Protein AF-A0A7J6IBI4-F1 (afdb_monomer)

Secondary structure (DSSP, 8-state):
----------------------------------HHHHHHHHHHHHHHHTTT-THHHHHHHHHIIIII--HHHHHHHHHHHHHH-TT-HHHHHHHHHHIIIII--HHHHHHHHHHHHHH-TT--

Foldseek 3Di:
DDDDDDDDDDDDDDDDDDDDDDDDDDPPPPPVPPVVNVVLVVLVVVCVVCVLDLVSLVVSLVCCVPPVVVLVSSLVSLVSSCVNPVLQLVSLLSNLVSCCPPVVPNPVSVVSNVSSCVSCVPPD

Organism: Cannabis sativa (NCBI:txid3483)

Nearest PDB structures (foldseek):
  5ctq-assembly2_C  TM=7.289E-01  e=1.899E-01  Homo sapiens
  5jjw-assembly1_A  TM=7.196E-01  e=1.709E-01  Homo sapiens
  7rqf-assembly1_A  TM=7.559E-01  e=3.049E-01  Pseudomonas aeruginosa PAO1
  3zgq-assembly1_A  TM=5.996E-01  e=7.080E-01  Homo sapiens
  4buj-assembly2_F  TM=6.595E-01  e=3.620E+00  Saccharomyces cerevisiae S288C

Sequence (124 aa):
MSVLVGGGGGKICGGGGINGGSNGGDDGNSESWDSDYGTDVYHQKMIEANSWNYLLPSNYAKYLKDVRGDFVKTEEYCGRAILSNPNDGDVLSMYGDLIWQGHKDASRAETYFDQAVKASPNDW

Mean predicted aligned error: 13.69 Å

Radius of gyration: 27.46 Å; Cα contacts (8 Å, |Δi|>4): 97; chains: 1; bounding box: 45×80×57 Å

InterPro domai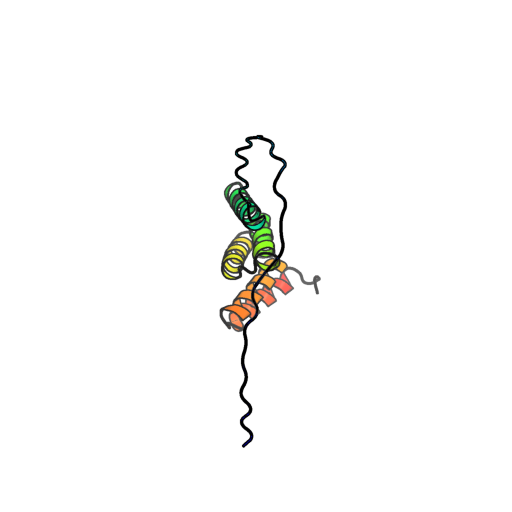ns:
  IPR011990 Tetratricopeptide-like helical domain superfamily [G3DSA:1.25.40.10] (41-124)
  IPR011990 Tetratricopeptide-like helical domain superfamily [SSF48452] (42-123)

Solvent-accessible surface area (backbone atoms only — not comparable to full-atom values): 7502 Å² total; per-residue (Å²): 142,85,88,83,87,85,82,85,90,86,80,90,88,81,88,84,83,89,85,83,88,76,96,72,92,68,92,69,78,73,73,75,62,52,66,64,58,58,52,51,54,49,49,52,52,51,34,71,76,39,79,85,48,40,64,49,36,42,51,44,19,51,46,26,46,78,73,68,61,38,57,70,61,18,49,53,25,27,53,52,16,39,75,65,40,80,61,44,27,67,50,28,38,52,41,15,50,47,35,36,72,77,67,64,37,58,72,64,14,49,54,26,41,55,48,13,46,70,48,37,77,84,77,127

Structure (mmCIF, N/CA/C/O backbone):
data_AF-A0A7J6IBI4-F1
#
_entry.id   AF-A0A7J6IBI4-F1
#
loop_
_atom_site.group_PDB
_atom_site.id
_atom_site.type_symbol
_atom_site.label_atom_id
_atom_site.label_alt_id
_atom_site.label_comp_id
_atom_site.label_asym_id
_atom_site.label_entity_id
_atom_site.label_seq_id
_atom_site.pdbx_PDB_ins_code
_atom_site.Cartn_x
_atom_site.Cartn_y
_atom_site.Cartn_z
_atom_site.occupancy
_atom_site.B_iso_or_equiv
_atom_site.auth_seq_id
_atom_site.auth_comp_id
_atom_site.auth_asym_id
_atom_site.auth_atom_id
_atom_site.pdbx_PDB_model_num
ATOM 1 N N . MET A 1 1 ? 0.656 -64.141 4.062 1.00 46.59 1 MET A N 1
ATOM 2 C CA . MET A 1 1 ? 1.981 -64.158 3.410 1.00 46.59 1 MET A CA 1
ATOM 3 C C . MET A 1 1 ? 1.864 -64.873 2.075 1.00 46.59 1 MET A C 1
ATOM 5 O O . MET A 1 1 ? 1.564 -66.057 2.080 1.00 46.59 1 MET A O 1
ATOM 9 N N . SER A 1 2 ? 2.115 -64.178 0.967 1.00 49.34 2 SER A N 1
ATOM 10 C CA . SER A 1 2 ? 2.424 -64.797 -0.326 1.00 49.34 2 SER A CA 1
ATOM 11 C C . SER A 1 2 ? 3.580 -64.014 -0.928 1.00 49.34 2 SER A C 1
ATOM 13 O O . SER A 1 2 ? 3.461 -62.820 -1.183 1.00 49.34 2 SER A O 1
ATOM 15 N N . VAL A 1 3 ? 4.712 -64.692 -1.074 1.00 51.81 3 VAL A N 1
ATOM 16 C CA . VAL A 1 3 ? 5.863 -64.242 -1.850 1.00 51.81 3 VAL A CA 1
ATOM 17 C C . VAL A 1 3 ? 5.695 -64.776 -3.266 1.00 51.81 3 VAL A C 1
ATOM 19 O O . VAL A 1 3 ? 5.487 -65.974 -3.439 1.00 51.81 3 VAL A O 1
ATOM 22 N N . LEU A 1 4 ? 5.800 -63.907 -4.268 1.00 47.81 4 LEU A N 1
ATOM 23 C CA . LEU A 1 4 ? 6.096 -64.311 -5.637 1.00 47.81 4 LEU A CA 1
ATOM 24 C C . LEU A 1 4 ? 7.128 -63.351 -6.222 1.00 47.81 4 LEU A C 1
ATOM 26 O O . LEU A 1 4 ? 7.017 -62.132 -6.123 1.00 47.81 4 LEU A O 1
ATOM 30 N N . VAL A 1 5 ? 8.172 -63.978 -6.747 1.00 49.84 5 VAL A N 1
ATOM 31 C CA . VAL A 1 5 ? 9.408 -63.423 -7.286 1.00 49.84 5 VAL A CA 1
ATOM 32 C C . VAL A 1 5 ? 9.289 -63.269 -8.808 1.00 49.84 5 VAL A C 1
ATOM 34 O O . VAL A 1 5 ? 8.528 -64.001 -9.439 1.00 49.84 5 VAL A O 1
ATOM 37 N N . GLY A 1 6 ? 10.118 -62.402 -9.394 1.00 44.81 6 GLY A N 1
ATOM 38 C CA . GLY A 1 6 ? 10.422 -62.351 -10.835 1.00 44.81 6 GLY A CA 1
ATOM 39 C C . GLY A 1 6 ? 10.234 -60.937 -11.398 1.00 44.81 6 GLY A C 1
ATOM 40 O O . GLY A 1 6 ? 9.188 -60.344 -11.192 1.00 44.81 6 GLY A O 1
ATOM 41 N N . GLY A 1 7 ? 11.179 -60.277 -12.068 1.00 45.78 7 GLY A N 1
ATOM 42 C CA . GLY A 1 7 ? 12.407 -60.718 -12.730 1.00 45.78 7 GLY A CA 1
ATOM 43 C C . GLY A 1 7 ? 12.374 -60.283 -14.206 1.00 45.78 7 GLY A C 1
ATOM 44 O O . GLY A 1 7 ? 11.464 -60.681 -14.920 1.00 45.78 7 GLY A O 1
ATOM 45 N N . GLY A 1 8 ? 13.380 -59.516 -14.654 1.00 43.38 8 GLY A N 1
ATOM 46 C CA . GLY A 1 8 ? 13.647 -59.169 -16.068 1.00 43.38 8 GLY A CA 1
ATOM 47 C C . GLY A 1 8 ? 13.016 -57.839 -16.517 1.00 43.38 8 GLY A C 1
ATOM 48 O O . GLY A 1 8 ? 11.841 -57.611 -16.293 1.00 43.38 8 GLY A O 1
ATOM 49 N N . GLY A 1 9 ? 13.711 -56.863 -17.109 1.00 49.78 9 GLY A N 1
ATOM 50 C CA . GLY A 1 9 ? 14.901 -56.923 -17.956 1.00 49.78 9 GLY A CA 1
ATOM 51 C C . GLY A 1 9 ? 14.480 -56.814 -19.425 1.00 49.78 9 GLY A C 1
ATOM 52 O O . GLY A 1 9 ? 14.126 -57.819 -20.025 1.00 49.78 9 GLY A O 1
ATOM 53 N N . GLY A 1 10 ? 14.527 -55.611 -20.006 1.00 47.06 10 GLY A N 1
ATOM 54 C CA . GLY A 1 10 ? 14.210 -55.385 -21.420 1.00 47.06 10 GLY A CA 1
ATOM 55 C C . GLY A 1 10 ? 14.691 -54.015 -21.890 1.00 47.06 10 GLY A C 1
ATOM 56 O O . GLY A 1 10 ? 14.205 -52.989 -21.432 1.00 47.06 10 GLY A O 1
ATOM 57 N N . LYS A 1 11 ? 15.704 -54.030 -22.756 1.00 56.53 11 LYS A N 1
ATOM 58 C CA . LYS A 1 11 ? 16.377 -52.883 -23.375 1.00 56.53 11 LYS A CA 1
ATOM 59 C C . LYS A 1 11 ? 15.804 -52.621 -24.786 1.00 56.53 11 LYS A C 1
ATOM 61 O O . LYS A 1 11 ? 15.210 -53.538 -25.341 1.00 56.53 11 LYS A O 1
ATOM 66 N N . ILE A 1 12 ? 16.198 -51.470 -25.371 1.00 54.38 12 ILE A N 1
ATOM 67 C CA . ILE A 1 12 ? 16.301 -51.100 -26.817 1.00 54.38 12 ILE A CA 1
ATOM 68 C C . ILE A 1 12 ? 14.981 -51.106 -27.632 1.00 54.38 12 ILE A C 1
ATOM 70 O O . ILE A 1 12 ? 14.077 -51.854 -27.311 1.00 54.38 12 ILE A O 1
ATOM 74 N N . CYS A 1 13 ? 14.735 -50.314 -28.688 1.00 50.16 13 CYS A N 1
ATOM 75 C CA . CYS A 1 13 ? 15.552 -49.571 -29.662 1.00 50.16 13 CYS A CA 1
ATOM 76 C C . CYS A 1 13 ? 14.638 -48.699 -30.572 1.00 50.16 13 CYS A C 1
ATOM 78 O O . CYS A 1 13 ? 13.442 -48.954 -30.665 1.00 50.16 13 CYS A O 1
ATOM 80 N N . GLY A 1 14 ? 15.237 -47.754 -31.316 1.00 46.31 14 GLY A N 1
ATOM 81 C CA . GLY A 1 14 ? 14.667 -47.094 -32.512 1.00 46.31 14 GLY A CA 1
ATOM 82 C C . GLY A 1 14 ? 14.770 -45.569 -32.410 1.00 46.31 14 GLY A C 1
ATOM 83 O O . GLY A 1 14 ? 14.028 -44.972 -31.648 1.00 46.31 14 GLY A O 1
ATOM 84 N N . GLY A 1 15 ? 15.775 -44.895 -32.985 1.00 47.81 15 GLY A N 1
ATOM 85 C CA . GLY A 1 15 ? 16.010 -44.740 -34.432 1.00 47.81 15 GLY A CA 1
ATOM 86 C C . GLY A 1 15 ? 15.185 -43.535 -34.908 1.00 47.81 15 GLY A C 1
ATOM 87 O O . GLY A 1 15 ? 13.992 -43.510 -34.668 1.00 47.81 15 GLY A O 1
ATOM 88 N N . GLY A 1 16 ? 15.675 -42.471 -35.527 1.00 44.00 16 GLY A N 1
ATOM 89 C CA . GLY A 1 16 ? 16.913 -42.120 -36.211 1.00 44.00 16 GLY A CA 1
ATOM 90 C C . GLY A 1 16 ? 16.543 -40.944 -37.134 1.00 44.00 16 GLY A C 1
ATOM 91 O O . GLY A 1 16 ? 15.382 -40.831 -37.521 1.00 44.00 16 GLY A O 1
ATOM 92 N N . GLY A 1 17 ? 17.489 -40.071 -37.485 1.00 47.22 17 GLY A N 1
ATOM 93 C CA . GLY A 1 17 ? 17.267 -39.090 -38.557 1.00 47.22 17 GLY A CA 1
ATOM 94 C C . GLY A 1 17 ? 17.762 -37.680 -38.271 1.00 47.22 17 GLY A C 1
ATOM 95 O O . GLY A 1 17 ? 16.990 -36.786 -37.956 1.00 47.22 17 GLY A O 1
ATOM 96 N N . ILE A 1 18 ? 19.066 -37.501 -38.444 1.00 54.00 18 ILE A N 1
ATOM 97 C CA . ILE A 1 18 ? 19.724 -36.224 -38.725 1.00 54.00 18 ILE A CA 1
ATOM 98 C C . ILE A 1 18 ? 19.400 -35.766 -40.157 1.00 54.00 18 ILE A C 1
ATOM 100 O O . ILE A 1 18 ? 19.436 -36.587 -41.073 1.00 54.00 18 ILE A O 1
ATOM 104 N N . ASN A 1 19 ? 19.133 -34.470 -40.354 1.00 46.31 19 ASN A N 1
ATOM 105 C CA . ASN A 1 19 ? 19.834 -33.575 -41.295 1.00 46.31 19 ASN A CA 1
ATOM 106 C C . ASN A 1 19 ? 18.960 -32.391 -41.723 1.00 46.31 19 ASN A C 1
ATOM 108 O O . ASN A 1 19 ? 17.843 -32.567 -42.198 1.00 46.31 19 ASN A O 1
ATOM 112 N N . GLY A 1 20 ? 19.535 -31.191 -41.652 1.00 47.16 20 GLY A N 1
ATOM 113 C CA . GLY A 1 20 ? 18.975 -29.999 -42.284 1.00 47.16 20 GLY A CA 1
ATOM 114 C C . GLY A 1 20 ? 19.507 -28.719 -41.660 1.00 47.16 20 GLY A C 1
ATOM 115 O O . GLY A 1 20 ? 18.759 -28.001 -41.011 1.00 47.16 20 GLY A O 1
ATOM 116 N N . GLY A 1 21 ? 20.811 -28.470 -41.791 1.00 52.75 21 GLY A N 1
ATOM 117 C CA . GLY A 1 21 ? 21.419 -27.236 -41.306 1.00 52.75 21 GLY A CA 1
ATOM 118 C C . GLY A 1 21 ? 20.963 -26.005 -42.091 1.00 52.75 21 GLY A C 1
ATOM 119 O O . GLY A 1 21 ? 20.651 -26.082 -43.278 1.00 52.75 21 GLY A O 1
ATOM 120 N N . SER A 1 22 ? 21.007 -24.854 -41.429 1.00 52.91 22 SER A N 1
ATOM 121 C CA . SER A 1 22 ? 21.334 -23.572 -42.049 1.00 52.91 22 SER A CA 1
ATOM 122 C C . SER A 1 22 ? 21.964 -22.666 -40.999 1.00 52.91 22 SER A C 1
ATOM 124 O O . SER A 1 22 ? 21.385 -22.407 -39.949 1.00 52.91 22 SER A O 1
ATOM 126 N N . ASN A 1 23 ? 23.186 -22.236 -41.307 1.00 53.66 23 ASN A N 1
ATOM 127 C CA . ASN A 1 23 ? 23.869 -21.122 -40.673 1.00 53.66 23 ASN A CA 1
ATOM 128 C C . ASN A 1 23 ? 23.013 -19.862 -40.843 1.00 53.66 23 ASN A C 1
ATOM 130 O O . ASN A 1 23 ? 22.738 -19.453 -41.969 1.00 53.66 23 ASN A O 1
ATOM 134 N N . GLY A 1 24 ? 22.667 -19.231 -39.732 1.00 48.59 24 GLY A N 1
ATOM 135 C CA . GLY A 1 24 ? 22.094 -17.896 -39.674 1.00 48.59 24 GLY A CA 1
ATOM 136 C C . GLY A 1 24 ? 22.361 -17.385 -38.276 1.00 48.59 24 GLY A C 1
ATOM 137 O O . GLY A 1 24 ? 21.609 -17.690 -37.358 1.00 48.59 24 GLY A O 1
ATOM 138 N N . GLY A 1 25 ? 23.516 -16.743 -38.105 1.00 56.34 25 GLY A N 1
ATOM 139 C CA . GLY A 1 25 ? 23.818 -16.026 -36.883 1.00 56.34 25 GLY A CA 1
ATOM 140 C C . GLY A 1 25 ? 22.828 -14.887 -36.761 1.00 56.34 25 GLY A C 1
ATOM 141 O O . GLY A 1 25 ? 22.861 -13.967 -37.568 1.00 56.34 25 GLY A O 1
ATOM 142 N N . ASP A 1 26 ? 21.977 -14.980 -35.758 1.00 55.41 26 ASP A N 1
ATOM 143 C CA . ASP A 1 26 ? 21.509 -13.817 -35.047 1.00 55.41 26 ASP A CA 1
ATOM 144 C C . ASP A 1 26 ? 21.855 -14.098 -33.596 1.00 55.41 26 ASP A C 1
ATOM 146 O O . ASP A 1 26 ? 21.314 -15.015 -32.971 1.00 55.41 26 ASP A O 1
ATOM 150 N N . ASP A 1 27 ? 22.780 -13.302 -33.071 1.00 55.78 27 ASP A N 1
ATOM 151 C CA . ASP A 1 27 ? 23.036 -13.140 -31.645 1.00 55.78 27 ASP A CA 1
ATOM 152 C C . ASP A 1 27 ? 21.825 -12.410 -31.042 1.00 55.78 27 ASP A C 1
ATOM 154 O O . ASP A 1 27 ? 21.909 -11.321 -30.477 1.00 55.78 27 ASP A O 1
ATOM 158 N N . GLY A 1 28 ? 20.644 -12.993 -31.242 1.00 49.22 28 GLY A N 1
ATOM 159 C CA . GLY A 1 28 ? 19.419 -12.634 -30.581 1.00 49.22 28 GLY A CA 1
ATOM 160 C C . GLY A 1 28 ? 19.593 -13.077 -29.151 1.00 49.22 28 GLY A C 1
ATOM 161 O O . GLY A 1 28 ? 19.241 -14.197 -28.784 1.00 49.22 28 GLY A O 1
ATOM 162 N N . ASN A 1 29 ? 20.180 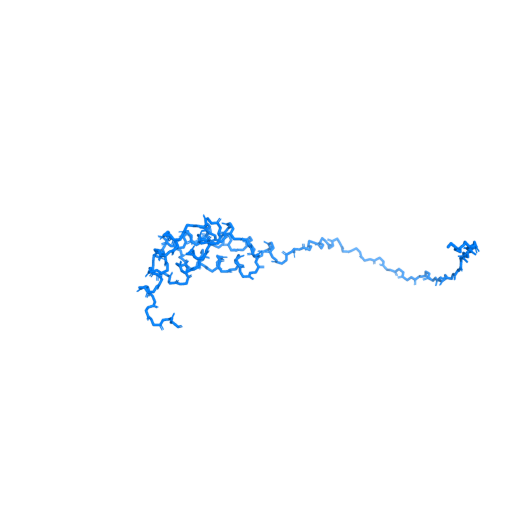-12.187 -28.359 1.00 52.84 29 ASN A N 1
ATOM 163 C CA . ASN A 1 29 ? 19.966 -12.111 -26.934 1.00 52.84 29 ASN A CA 1
ATOM 164 C C . ASN A 1 29 ? 18.446 -12.107 -26.722 1.00 52.84 29 ASN A C 1
ATOM 166 O O . ASN A 1 29 ? 17.798 -11.064 -26.692 1.00 52.84 29 ASN A O 1
ATOM 170 N N . SER A 1 30 ? 17.862 -13.301 -26.672 1.00 54.47 30 SER A N 1
ATOM 171 C CA . SER A 1 30 ? 16.539 -13.539 -26.138 1.00 54.47 30 SER A CA 1
ATOM 172 C C . SER A 1 30 ? 16.687 -13.325 -24.642 1.00 54.47 30 SER A C 1
ATOM 174 O O . SER A 1 30 ? 16.668 -14.270 -23.852 1.00 54.47 30 SER A O 1
ATOM 176 N N . GLU A 1 31 ? 16.864 -12.061 -24.259 1.00 52.88 31 GLU A N 1
ATOM 177 C CA . GLU A 1 31 ? 16.417 -11.576 -22.973 1.00 52.88 31 GLU A CA 1
ATOM 178 C C . GLU A 1 31 ? 14.934 -11.888 -22.994 1.00 52.88 31 GLU A C 1
ATOM 180 O O . GLU A 1 31 ? 14.112 -11.159 -23.547 1.00 52.88 31 GLU A O 1
ATOM 185 N N . SER A 1 32 ? 14.607 -13.065 -22.482 1.00 52.38 32 SER A N 1
ATOM 186 C CA . SER A 1 32 ? 13.294 -13.349 -21.965 1.00 52.38 32 SER A CA 1
ATOM 187 C C . SER A 1 32 ? 13.113 -12.334 -20.848 1.00 52.38 32 SER A C 1
ATOM 189 O O . SER A 1 32 ? 13.401 -12.617 -19.689 1.00 52.38 32 SER A O 1
ATOM 191 N N . TRP A 1 33 ? 12.753 -11.101 -21.210 1.00 47.44 33 TRP A N 1
ATOM 192 C CA . TRP A 1 33 ? 12.163 -10.161 -20.292 1.00 47.44 33 TRP A CA 1
ATOM 193 C C . TRP A 1 33 ? 10.960 -10.923 -19.780 1.00 47.44 33 TRP A C 1
ATOM 195 O O . TRP A 1 33 ? 9.986 -11.097 -20.513 1.00 47.44 33 TRP A O 1
ATOM 205 N N . ASP A 1 34 ? 11.040 -11.432 -18.554 1.00 57.25 34 ASP A N 1
ATOM 206 C CA . ASP A 1 34 ? 9.833 -11.654 -17.783 1.00 57.25 34 ASP A CA 1
ATOM 207 C C . ASP A 1 34 ? 9.037 -10.359 -17.978 1.00 57.25 34 ASP A C 1
ATOM 209 O O . ASP A 1 34 ? 9.490 -9.285 -17.575 1.00 57.25 34 ASP A O 1
ATOM 213 N N . SER A 1 35 ? 7.946 -10.410 -18.746 1.00 65.69 35 SER A N 1
ATOM 214 C CA . SER A 1 35 ? 7.167 -9.232 -19.185 1.00 65.69 35 SER A CA 1
ATOM 215 C C . SER A 1 35 ? 6.829 -8.320 -18.002 1.00 65.69 35 SER A C 1
ATOM 217 O O . SER A 1 35 ? 6.824 -7.089 -18.048 1.00 65.69 35 SER A O 1
ATOM 219 N N . ASP A 1 36 ? 6.635 -9.011 -16.903 1.00 65.94 36 ASP A N 1
ATOM 220 C CA . ASP A 1 36 ? 6.576 -8.623 -15.527 1.00 65.94 36 ASP A CA 1
ATOM 221 C C . ASP A 1 36 ? 7.705 -7.668 -15.077 1.00 65.94 36 ASP A C 1
ATOM 223 O O . ASP A 1 36 ? 7.413 -6.588 -14.546 1.00 65.94 36 ASP A O 1
ATOM 227 N N . TYR A 1 37 ? 8.986 -8.027 -15.241 1.00 74.19 37 TYR A N 1
ATOM 228 C CA . TYR A 1 37 ? 10.148 -7.217 -14.835 1.00 74.19 37 TYR A CA 1
ATOM 229 C C . TYR A 1 37 ? 10.246 -5.924 -15.649 1.00 74.19 37 TYR A C 1
ATOM 231 O O . TYR A 1 37 ? 10.456 -4.851 -15.084 1.00 74.19 37 TYR A O 1
ATOM 239 N N . GLY A 1 38 ? 10.005 -5.996 -16.962 1.00 84.38 38 GLY A N 1
ATOM 240 C CA . GLY A 1 38 ? 9.947 -4.804 -17.815 1.00 84.38 38 GLY A CA 1
ATOM 241 C C . GLY A 1 38 ? 8.849 -3.829 -17.378 1.00 84.38 38 GLY A C 1
ATOM 242 O O . GLY A 1 38 ? 9.069 -2.618 -17.315 1.00 84.38 38 GLY A O 1
ATOM 243 N N . THR A 1 39 ? 7.688 -4.364 -16.992 1.00 86.88 39 THR A N 1
ATOM 244 C CA . THR A 1 39 ? 6.556 -3.570 -16.500 1.00 86.88 39 THR A CA 1
ATOM 245 C C . THR A 1 39 ? 6.832 -2.967 -15.117 1.00 86.88 39 THR A C 1
ATOM 247 O O . THR A 1 39 ? 6.464 -1.820 -14.873 1.00 86.88 39 THR A O 1
ATOM 250 N N . ASP A 1 40 ? 7.523 -3.679 -14.222 1.00 88.44 40 ASP A N 1
ATOM 251 C CA . ASP A 1 40 ? 7.934 -3.158 -12.905 1.00 88.44 40 ASP A CA 1
ATOM 252 C C . ASP A 1 40 ? 8.855 -1.936 -13.046 1.00 88.44 40 ASP A C 1
ATOM 254 O O . ASP A 1 40 ? 8.579 -0.862 -12.508 1.00 88.44 40 ASP A O 1
ATOM 258 N N . VAL A 1 41 ? 9.900 -2.079 -13.866 1.00 91.00 41 VAL A N 1
ATOM 259 C CA . VAL A 1 41 ? 10.871 -1.013 -14.149 1.00 91.00 41 VAL A CA 1
ATOM 260 C C . VAL A 1 41 ? 10.202 0.189 -14.821 1.00 91.00 41 VAL A C 1
ATOM 262 O O . VAL A 1 41 ? 10.565 1.332 -14.541 1.00 91.00 41 VAL A O 1
ATOM 265 N N . TYR A 1 42 ? 9.214 -0.038 -15.693 1.00 92.38 42 TYR A N 1
ATOM 266 C CA . TYR A 1 42 ? 8.440 1.041 -16.309 1.00 92.38 42 TYR A CA 1
ATOM 267 C C . TYR A 1 42 ? 7.708 1.892 -15.262 1.00 92.38 42 TYR A C 1
ATOM 269 O O . TYR A 1 42 ? 7.845 3.116 -15.270 1.00 92.38 42 TYR A O 1
ATOM 277 N N . HIS A 1 43 ? 6.981 1.263 -14.333 1.00 92.75 43 HIS A N 1
ATOM 278 C CA . HIS A 1 43 ? 6.248 1.991 -13.295 1.00 92.75 43 HIS A CA 1
ATOM 279 C C . HIS A 1 43 ? 7.189 2.797 -12.396 1.00 92.75 43 HIS A C 1
ATOM 281 O O . HIS A 1 43 ? 6.928 3.971 -12.135 1.00 92.75 43 HIS A O 1
ATOM 287 N N . GLN A 1 44 ? 8.311 2.203 -11.981 1.00 91.94 44 GLN A N 1
ATOM 288 C CA . GLN A 1 44 ? 9.308 2.887 -11.155 1.00 91.94 44 GLN A CA 1
ATOM 289 C C . GLN A 1 44 ? 9.867 4.132 -11.851 1.00 91.94 44 GLN A C 1
ATOM 291 O O . GLN A 1 44 ? 9.818 5.222 -11.284 1.00 91.94 44 GLN A O 1
ATOM 296 N N . LYS A 1 45 ? 10.296 4.006 -13.114 1.00 93.50 45 LYS A N 1
ATOM 297 C CA . LYS A 1 45 ? 10.807 5.141 -13.900 1.00 93.50 45 LYS A CA 1
ATOM 298 C C . LYS A 1 45 ? 9.774 6.252 -14.066 1.00 93.50 45 LYS A C 1
ATOM 300 O O . LYS A 1 45 ? 10.122 7.428 -14.003 1.00 93.50 45 LYS A O 1
ATOM 305 N N . MET A 1 46 ? 8.507 5.898 -14.276 1.00 92.38 46 MET A N 1
ATOM 306 C CA . MET A 1 46 ? 7.432 6.885 -14.401 1.00 92.38 46 MET A CA 1
ATOM 307 C C . MET A 1 46 ? 7.216 7.653 -13.092 1.00 92.38 46 MET A C 1
ATOM 309 O O . MET A 1 46 ? 7.076 8.875 -13.121 1.00 92.38 46 MET A O 1
ATOM 313 N N . ILE A 1 47 ? 7.230 6.957 -11.951 1.00 92.44 47 ILE A N 1
ATOM 314 C CA . ILE A 1 47 ? 7.094 7.571 -10.621 1.00 92.44 47 ILE A CA 1
ATOM 315 C C . ILE A 1 47 ? 8.281 8.495 -10.322 1.00 92.44 47 ILE A C 1
ATOM 317 O O . ILE A 1 47 ? 8.082 9.604 -9.831 1.00 92.44 47 ILE A O 1
ATOM 321 N N . GLU A 1 48 ? 9.504 8.080 -10.657 1.00 90.50 48 GLU A N 1
ATOM 322 C CA . GLU A 1 48 ? 10.710 8.903 -10.501 1.00 90.50 48 GLU A CA 1
ATOM 323 C C . GLU A 1 48 ? 10.674 10.162 -11.376 1.00 90.50 48 GLU A C 1
ATOM 325 O O . GLU A 1 48 ? 11.056 11.244 -10.928 1.00 90.50 48 GLU A O 1
ATOM 330 N N . ALA A 1 49 ? 10.182 10.042 -12.612 1.00 91.00 49 ALA A N 1
ATOM 331 C CA . ALA A 1 49 ? 10.083 11.160 -13.545 1.00 91.00 49 ALA A CA 1
ATOM 332 C C . ALA A 1 49 ? 9.010 12.188 -13.146 1.00 91.00 49 ALA A C 1
ATOM 334 O O . ALA A 1 49 ? 9.108 13.355 -13.531 1.00 91.00 49 ALA A O 1
ATOM 335 N N . ASN A 1 50 ? 7.980 11.777 -12.399 1.00 88.00 50 ASN A N 1
ATOM 336 C CA . ASN A 1 50 ? 6.904 12.661 -11.962 1.00 88.00 50 ASN A CA 1
ATOM 337 C C . ASN A 1 50 ? 6.409 12.320 -10.551 1.00 88.00 50 ASN A C 1
ATOM 339 O O . ASN A 1 50 ? 5.320 11.775 -10.357 1.00 88.00 50 ASN A O 1
ATOM 343 N N . SER A 1 51 ? 7.193 12.729 -9.557 1.00 79.81 51 SER A N 1
ATOM 344 C CA . SER A 1 51 ? 6.894 12.528 -8.136 1.00 79.81 51 SER A CA 1
ATOM 345 C C . SER A 1 51 ? 5.665 13.292 -7.625 1.00 79.81 51 SER A C 1
ATOM 347 O O . SER A 1 51 ? 5.174 12.994 -6.540 1.00 79.81 51 SER A O 1
ATOM 349 N N . TRP A 1 52 ? 5.145 14.257 -8.392 1.00 80.19 52 TRP A N 1
ATOM 350 C CA . TRP A 1 52 ? 3.960 15.040 -8.027 1.00 80.19 52 TRP A CA 1
ATOM 351 C C . TRP A 1 52 ? 2.642 14.383 -8.454 1.00 80.19 52 TRP A C 1
ATOM 353 O O . TRP A 1 52 ? 1.571 14.852 -8.069 1.00 80.19 52 TRP A O 1
ATOM 363 N N . ASN A 1 53 ? 2.688 13.314 -9.255 1.00 88.19 53 ASN A N 1
ATOM 364 C CA . ASN A 1 53 ? 1.488 12.651 -9.751 1.00 88.19 53 ASN A CA 1
ATOM 365 C C . ASN A 1 53 ? 1.076 11.478 -8.852 1.00 88.19 53 ASN A C 1
ATOM 367 O O . ASN A 1 53 ? 1.658 10.397 -8.924 1.00 88.19 53 ASN A O 1
ATOM 371 N N . TYR A 1 54 ? 0.015 11.675 -8.065 1.00 85.69 54 TYR A N 1
ATOM 372 C CA . TYR A 1 54 ? -0.530 10.669 -7.146 1.00 85.69 54 TYR A CA 1
ATOM 373 C C . TYR A 1 54 ? -1.102 9.419 -7.844 1.00 85.69 54 TYR A C 1
ATOM 375 O O . TYR A 1 54 ? -1.181 8.352 -7.234 1.00 85.69 54 TYR A O 1
ATOM 383 N N . LEU A 1 55 ? -1.483 9.511 -9.124 1.00 91.38 55 LEU A N 1
ATOM 384 C CA . LEU A 1 55 ? -2.043 8.375 -9.865 1.00 91.38 55 LEU A CA 1
ATOM 385 C C . LEU A 1 55 ? -0.986 7.307 -10.152 1.00 91.38 55 LEU A C 1
ATOM 387 O O . LEU A 1 55 ? -1.31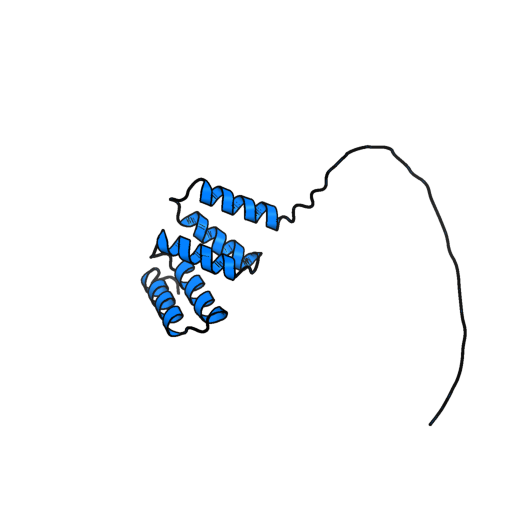4 6.129 -10.251 1.00 91.38 55 LEU A O 1
ATOM 391 N N . LEU A 1 56 ? 0.285 7.702 -10.274 1.00 93.19 56 LEU A N 1
ATOM 392 C CA . LEU A 1 56 ? 1.374 6.779 -10.587 1.00 93.19 56 LEU A CA 1
ATOM 393 C C . LEU A 1 56 ? 1.621 5.749 -9.469 1.00 93.19 56 LEU A C 1
ATOM 395 O O . LEU A 1 56 ? 1.540 4.555 -9.766 1.00 93.19 56 LEU A O 1
ATOM 399 N N . PRO A 1 57 ? 1.861 6.138 -8.197 1.00 92.69 57 PRO A N 1
ATOM 400 C CA . PRO A 1 57 ? 1.994 5.167 -7.113 1.00 92.69 57 PRO A CA 1
ATOM 401 C C . PRO A 1 57 ? 0.703 4.364 -6.888 1.00 92.69 57 PRO A C 1
ATOM 403 O O . PRO A 1 57 ? 0.790 3.172 -6.610 1.00 92.69 57 PRO A O 1
ATOM 406 N N . SER A 1 58 ? -0.477 4.962 -7.088 1.00 93.69 58 SER A N 1
ATOM 407 C CA . SER A 1 58 ? -1.774 4.278 -6.933 1.00 93.69 58 SER A CA 1
ATOM 408 C C . SER A 1 58 ? -1.973 3.157 -7.961 1.00 93.69 58 SER A C 1
ATOM 410 O O . SER A 1 58 ? -2.318 2.028 -7.611 1.00 93.69 58 SER A O 1
ATOM 412 N N . ASN A 1 59 ? -1.702 3.438 -9.239 1.00 93.81 59 ASN A N 1
ATOM 413 C CA . ASN A 1 59 ? -1.799 2.447 -10.313 1.00 93.81 59 ASN A CA 1
ATOM 414 C C . ASN A 1 59 ? -0.745 1.349 -10.165 1.00 93.81 59 ASN A C 1
ATOM 416 O O . ASN A 1 59 ? -1.030 0.178 -10.414 1.00 93.81 59 ASN A O 1
ATOM 420 N N . TYR A 1 60 ? 0.460 1.715 -9.730 1.00 95.69 60 TYR A N 1
ATOM 421 C CA . TYR A 1 60 ? 1.508 0.737 -9.492 1.00 95.69 60 TYR A CA 1
ATOM 422 C C . TYR A 1 60 ? 1.172 -0.183 -8.313 1.00 95.69 60 TYR A C 1
ATOM 424 O O . TYR A 1 60 ? 1.352 -1.389 -8.433 1.00 95.69 60 TYR A O 1
ATOM 432 N N . ALA A 1 61 ? 0.598 0.341 -7.223 1.00 95.75 61 ALA A N 1
ATOM 433 C CA . ALA A 1 61 ? 0.112 -0.479 -6.113 1.00 95.75 61 ALA A CA 1
ATOM 434 C C . ALA A 1 61 ? -0.948 -1.498 -6.573 1.00 95.75 61 ALA A C 1
ATOM 436 O O . ALA A 1 61 ? -0.828 -2.684 -6.259 1.00 95.75 61 ALA A O 1
ATOM 437 N N . LYS A 1 62 ? -1.923 -1.066 -7.390 1.00 94.56 62 LYS A N 1
ATOM 438 C CA . LYS A 1 62 ? -2.918 -1.956 -8.022 1.00 94.56 62 LYS A CA 1
ATOM 439 C C . LYS A 1 62 ? -2.247 -3.057 -8.855 1.00 94.56 62 LYS A C 1
ATOM 441 O O . LYS A 1 62 ? -2.514 -4.233 -8.636 1.00 94.56 62 L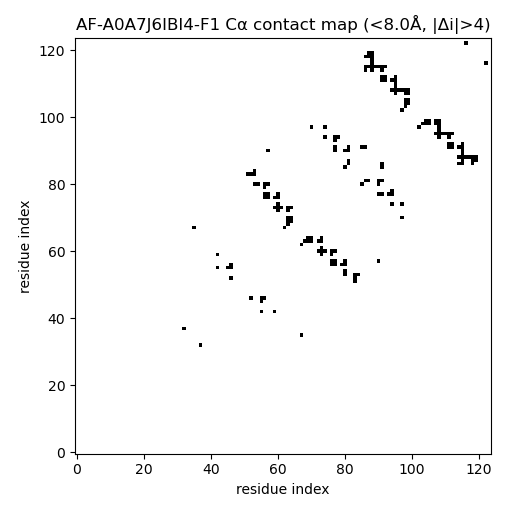YS A O 1
ATOM 446 N N . TYR A 1 63 ? -1.306 -2.703 -9.733 1.00 94.69 63 TYR A N 1
ATOM 447 C CA . TYR A 1 63 ? -0.539 -3.678 -10.520 1.00 94.69 63 TYR A CA 1
ATOM 448 C C . TYR A 1 63 ? 0.240 -4.675 -9.644 1.00 94.69 63 TYR A C 1
ATOM 450 O O . TYR A 1 63 ? 0.205 -5.881 -9.888 1.00 94.69 63 TYR A O 1
ATOM 458 N N . LEU A 1 64 ? 0.922 -4.192 -8.603 1.00 95.88 64 LEU A N 1
ATOM 459 C CA . LEU A 1 64 ? 1.685 -5.037 -7.683 1.00 95.88 64 LEU A CA 1
ATOM 460 C C . LEU A 1 64 ? 0.785 -6.032 -6.949 1.00 95.88 64 LEU A C 1
ATOM 462 O O . LEU A 1 64 ? 1.167 -7.190 -6.806 1.00 95.88 64 LEU A O 1
ATOM 466 N N . LYS A 1 65 ? -0.415 -5.605 -6.541 1.00 94.50 65 LYS A N 1
ATOM 467 C CA . LYS A 1 65 ? -1.388 -6.467 -5.866 1.00 94.50 65 LYS A CA 1
ATOM 468 C C . LYS A 1 65 ? -1.969 -7.509 -6.820 1.00 94.50 65 LYS A C 1
ATOM 470 O O . LYS A 1 65 ? -1.920 -8.700 -6.526 1.00 94.50 65 LYS A O 1
ATOM 475 N N . ASP A 1 66 ? -2.503 -7.055 -7.950 1.00 93.19 66 ASP A N 1
ATOM 476 C CA . ASP A 1 66 ? -3.366 -7.873 -8.804 1.00 93.19 66 ASP A CA 1
ATOM 477 C C . ASP A 1 66 ? -2.572 -8.752 -9.776 1.00 93.19 66 ASP A C 1
ATOM 479 O O . ASP A 1 66 ? -3.028 -9.834 -10.142 1.00 93.19 66 ASP A O 1
ATOM 483 N N . VAL A 1 67 ? -1.384 -8.299 -10.195 1.00 93.38 67 VAL A N 1
ATOM 484 C CA . VAL A 1 67 ? -0.547 -9.014 -11.171 1.00 93.38 67 VAL A CA 1
ATOM 485 C C . VAL A 1 67 ? 0.623 -9.717 -10.496 1.00 93.38 67 VAL A C 1
ATOM 487 O O . VAL A 1 67 ? 0.882 -10.882 -10.784 1.00 93.38 67 VAL A O 1
ATOM 490 N N . ARG A 1 68 ? 1.338 -9.033 -9.594 1.00 91.88 68 ARG A N 1
ATOM 491 C CA . ARG A 1 68 ? 2.567 -9.582 -8.991 1.00 91.88 68 ARG A CA 1
ATOM 492 C C . ARG A 1 68 ? 2.342 -10.320 -7.676 1.00 91.88 68 ARG A C 1
ATOM 494 O O . ARG A 1 68 ? 3.166 -11.155 -7.316 1.00 91.88 68 ARG A O 1
ATOM 501 N N . GLY A 1 69 ? 1.270 -10.002 -6.951 1.00 93.19 69 GLY A N 1
ATOM 502 C CA . GLY A 1 69 ? 1.066 -10.466 -5.578 1.00 93.19 69 GLY A CA 1
ATOM 503 C C . GLY A 1 69 ? 2.143 -9.977 -4.598 1.00 93.19 69 GLY A C 1
ATOM 504 O O . GLY A 1 69 ? 2.366 -10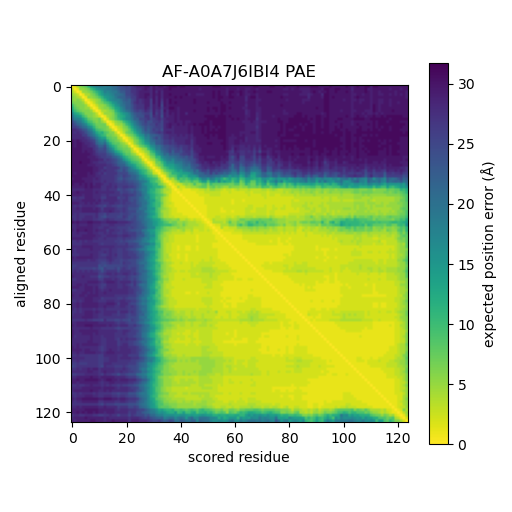.614 -3.569 1.00 93.19 69 GLY A O 1
ATOM 505 N N . ASP A 1 70 ? 2.839 -8.876 -4.904 1.00 95.88 70 ASP A N 1
ATOM 506 C CA . ASP A 1 70 ? 3.893 -8.319 -4.046 1.00 95.88 70 ASP A CA 1
ATOM 507 C C . ASP A 1 70 ? 3.283 -7.377 -3.003 1.00 95.88 70 ASP A C 1
ATOM 509 O O . ASP A 1 70 ? 3.337 -6.153 -3.119 1.00 95.88 70 ASP A O 1
ATOM 513 N N . PHE A 1 71 ? 2.678 -7.967 -1.973 1.00 95.31 71 PHE A N 1
ATOM 514 C CA . PHE A 1 71 ? 1.944 -7.227 -0.945 1.00 95.31 71 PHE A CA 1
ATOM 515 C C . PHE A 1 71 ? 2.816 -6.263 -0.130 1.00 95.31 71 PHE A C 1
ATOM 517 O O . PHE A 1 71 ? 2.314 -5.239 0.329 1.00 95.31 71 PHE A O 1
ATOM 524 N N . VAL A 1 72 ? 4.113 -6.553 0.024 1.00 96.12 72 VAL A N 1
ATOM 525 C CA . VAL A 1 72 ? 5.050 -5.667 0.738 1.00 96.12 72 VAL A CA 1
ATOM 526 C C . VAL A 1 72 ? 5.248 -4.382 -0.057 1.00 96.12 72 VAL A C 1
ATOM 528 O O . VAL A 1 72 ? 5.122 -3.282 0.483 1.00 96.12 72 VAL A O 1
ATOM 531 N N . LYS A 1 73 ? 5.507 -4.511 -1.360 1.00 95.94 73 LYS A N 1
ATOM 532 C CA . LYS A 1 73 ? 5.666 -3.357 -2.242 1.00 95.94 73 LYS A CA 1
ATOM 533 C C . LYS A 1 73 ? 4.329 -2.645 -2.463 1.00 95.94 73 LYS A C 1
ATOM 535 O O . LYS A 1 73 ? 4.297 -1.419 -2.506 1.00 95.94 73 LYS A O 1
ATOM 540 N N . THR A 1 74 ? 3.211 -3.373 -2.534 1.00 98.00 74 THR A N 1
ATOM 541 C CA . THR A 1 74 ? 1.875 -2.761 -2.562 1.00 98.00 74 THR A CA 1
ATOM 542 C C . THR A 1 74 ? 1.654 -1.867 -1.342 1.00 98.00 74 THR A C 1
ATOM 544 O O . THR A 1 74 ? 1.250 -0.722 -1.521 1.00 98.00 74 THR A O 1
ATOM 547 N N . GLU A 1 75 ? 1.957 -2.334 -0.125 1.00 97.62 75 GLU A N 1
ATOM 548 C CA . GLU A 1 75 ? 1.798 -1.531 1.097 1.00 97.62 75 GLU A CA 1
ATOM 549 C C . GLU A 1 75 ? 2.625 -0.238 1.019 1.00 97.62 75 GLU A C 1
ATOM 551 O O . GLU A 1 75 ? 2.105 0.852 1.266 1.00 97.62 75 GLU A O 1
ATOM 556 N N . GLU A 1 76 ? 3.881 -0.330 0.575 1.00 96.94 76 GLU A N 1
ATOM 557 C CA . GLU A 1 76 ? 4.747 0.834 0.375 1.00 96.94 76 GLU A CA 1
ATOM 558 C C . GLU A 1 76 ? 4.125 1.870 -0.580 1.00 96.94 76 GLU A C 1
ATOM 560 O O . GLU A 1 76 ? 4.045 3.061 -0.255 1.00 96.94 76 GLU A O 1
ATOM 565 N N . TYR A 1 77 ? 3.675 1.435 -1.761 1.00 97.06 77 TYR A N 1
ATOM 566 C CA . TYR A 1 77 ? 3.145 2.345 -2.779 1.00 97.06 77 TYR A CA 1
ATOM 567 C C . TYR A 1 77 ? 1.739 2.857 -2.460 1.00 97.06 77 TYR A C 1
ATOM 569 O O . TYR A 1 77 ? 1.443 4.006 -2.788 1.00 97.06 77 TYR A O 1
ATOM 577 N N . CYS A 1 78 ? 0.919 2.090 -1.740 1.00 97.31 78 CYS A N 1
ATOM 578 C CA . CYS A 1 78 ? -0.311 2.595 -1.134 1.00 97.31 78 CYS A CA 1
ATOM 579 C C . CYS A 1 78 ? -0.014 3.722 -0.138 1.00 97.31 78 CYS A C 1
ATOM 581 O O . CYS A 1 78 ? -0.628 4.782 -0.219 1.00 97.31 78 CYS A O 1
ATOM 583 N N . GLY A 1 79 ? 0.970 3.550 0.752 1.00 96.25 79 GLY A N 1
ATOM 584 C CA . GLY A 1 79 ? 1.370 4.599 1.694 1.00 96.25 79 GLY A CA 1
ATOM 585 C C . GLY A 1 79 ? 1.817 5.885 0.989 1.00 96.25 79 GLY A C 1
ATOM 586 O O . GLY A 1 79 ? 1.390 6.981 1.355 1.00 96.25 79 GLY A O 1
ATOM 587 N N . ARG A 1 80 ? 2.620 5.762 -0.076 1.00 95.44 80 ARG A N 1
ATOM 588 C CA . ARG A 1 80 ? 3.024 6.906 -0.916 1.00 95.44 80 ARG A CA 1
ATOM 589 C C . ARG A 1 80 ? 1.824 7.579 -1.587 1.00 95.44 80 ARG A C 1
ATOM 591 O O . ARG A 1 80 ? 1.729 8.802 -1.565 1.00 95.44 80 ARG A O 1
ATOM 598 N N . ALA A 1 81 ? 0.909 6.795 -2.151 1.00 95.12 81 ALA A N 1
ATOM 599 C CA . ALA A 1 81 ? -0.301 7.307 -2.781 1.00 95.12 81 ALA A CA 1
ATOM 600 C C . ALA A 1 81 ? -1.194 8.070 -1.789 1.00 95.12 81 ALA A C 1
ATOM 602 O O . ALA A 1 81 ? -1.617 9.176 -2.110 1.00 95.12 81 ALA A O 1
ATOM 603 N N . ILE A 1 82 ? -1.390 7.555 -0.570 1.00 95.81 82 ILE A N 1
ATOM 604 C CA . ILE A 1 82 ? -2.156 8.228 0.497 1.00 95.81 82 ILE A CA 1
ATOM 605 C C . ILE A 1 82 ? -1.508 9.562 0.892 1.00 95.81 82 ILE A C 1
ATOM 607 O O . ILE A 1 82 ? -2.208 10.551 1.100 1.00 95.81 82 ILE A O 1
ATOM 611 N N . LEU A 1 83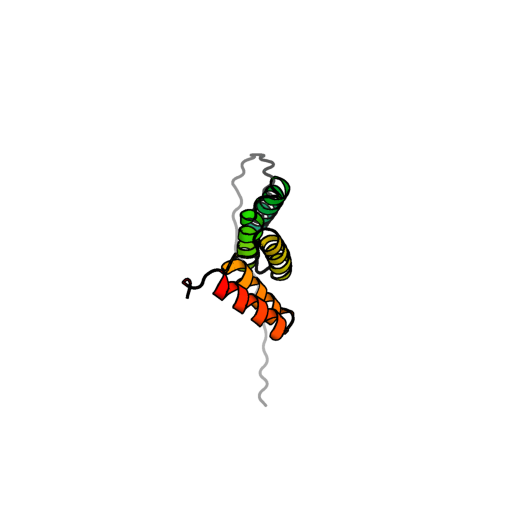 ? -0.172 9.621 0.972 1.00 94.00 83 LEU A N 1
ATOM 612 C CA . LEU A 1 83 ? 0.543 10.873 1.251 1.00 94.00 83 LEU A CA 1
ATOM 613 C C . LEU A 1 83 ? 0.330 11.924 0.152 1.00 94.00 83 LEU A C 1
ATOM 615 O O . LEU A 1 83 ? 0.288 13.116 0.451 1.00 94.00 83 LEU A O 1
ATOM 619 N N . SER A 1 84 ? 0.206 11.500 -1.109 1.00 91.44 84 SER A N 1
ATOM 620 C CA . SER A 1 84 ? -0.025 12.399 -2.246 1.00 91.44 84 SER A CA 1
ATOM 621 C C . SER A 1 84 ? -1.499 12.772 -2.438 1.00 91.44 84 SER A C 1
ATOM 623 O O . SER A 1 84 ? -1.794 13.910 -2.798 1.00 91.44 84 SER A O 1
ATOM 625 N N . ASN A 1 85 ? -2.423 11.840 -2.205 1.00 92.31 85 ASN A N 1
ATOM 626 C CA . ASN A 1 85 ? -3.864 12.049 -2.257 1.00 92.31 85 ASN A CA 1
ATOM 627 C C . ASN A 1 85 ? -4.554 11.282 -1.110 1.00 92.31 85 ASN A C 1
ATOM 629 O O . ASN A 1 85 ? -4.847 10.094 -1.251 1.00 92.31 85 ASN A O 1
ATOM 633 N N . PRO A 1 86 ? -4.869 11.952 0.011 1.00 93.50 86 PRO A N 1
ATOM 634 C CA . PRO A 1 86 ? -5.441 11.294 1.183 1.00 93.50 86 PRO A CA 1
ATOM 635 C C . PRO A 1 86 ? -6.919 10.908 1.025 1.00 93.50 86 PRO A C 1
ATOM 637 O O . PRO A 1 86 ? -7.465 10.291 1.931 1.00 93.50 86 PRO A O 1
ATOM 640 N N . ASN A 1 87 ? -7.572 11.276 -0.083 1.00 93.06 87 ASN A N 1
ATOM 641 C CA . ASN A 1 87 ? -8.993 11.012 -0.338 1.00 93.06 87 ASN A CA 1
ATOM 642 C C . ASN A 1 87 ? -9.208 9.996 -1.474 1.00 93.06 87 ASN A C 1
ATOM 644 O O . ASN A 1 87 ? -10.257 9.996 -2.112 1.00 93.06 87 ASN A O 1
ATOM 648 N N . ASP A 1 88 ? -8.215 9.159 -1.776 1.00 93.56 88 ASP A N 1
ATOM 649 C CA . ASP A 1 88 ? -8.375 8.065 -2.736 1.00 93.56 88 ASP A CA 1
AT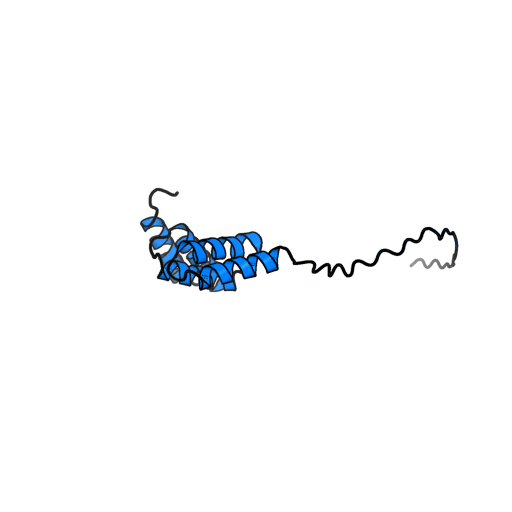OM 650 C C . ASP A 1 88 ? -8.981 6.836 -2.036 1.00 93.56 88 ASP A C 1
ATOM 652 O O . ASP A 1 88 ? -8.289 6.106 -1.322 1.00 93.56 88 ASP A O 1
ATOM 656 N N . GLY A 1 89 ? -10.295 6.641 -2.196 1.00 94.56 89 GLY A N 1
ATOM 657 C CA . GLY A 1 89 ? -11.045 5.578 -1.517 1.00 94.56 89 GLY A CA 1
ATOM 658 C C . GLY A 1 89 ? -10.527 4.170 -1.824 1.00 94.56 89 GLY A C 1
ATOM 659 O O . GLY A 1 89 ? -10.412 3.347 -0.913 1.00 94.56 89 GLY A O 1
ATOM 660 N N . ASP A 1 90 ? -10.128 3.920 -3.073 1.00 94.00 90 ASP A N 1
ATOM 661 C CA . ASP A 1 90 ? -9.585 2.629 -3.504 1.00 94.00 90 ASP A CA 1
ATOM 662 C C . ASP A 1 90 ? -8.274 2.309 -2.788 1.00 94.00 90 ASP A C 1
ATOM 664 O O . ASP A 1 90 ? -8.078 1.203 -2.278 1.00 94.00 90 ASP A O 1
ATOM 668 N N . VAL A 1 91 ? -7.358 3.281 -2.753 1.00 96.50 91 VAL A N 1
ATOM 669 C CA . VAL A 1 91 ? -6.044 3.105 -2.125 1.00 96.50 91 VAL A CA 1
ATOM 670 C C . VAL A 1 91 ? -6.191 2.946 -0.615 1.00 96.50 91 VAL A C 1
ATOM 672 O O . VAL A 1 91 ? -5.517 2.098 -0.030 1.00 96.50 91 VAL A O 1
ATOM 675 N N . LEU A 1 92 ? -7.084 3.714 0.015 1.00 97.75 92 LEU A N 1
ATOM 676 C CA . LEU A 1 92 ? -7.381 3.600 1.445 1.00 97.75 92 LEU A CA 1
ATOM 677 C C . LEU A 1 92 ? -7.922 2.211 1.799 1.00 97.75 92 LEU A C 1
ATOM 679 O O . LEU A 1 92 ? -7.420 1.578 2.727 1.00 97.75 92 LEU A O 1
ATOM 683 N N . SER A 1 93 ? -8.890 1.707 1.029 1.00 96.88 93 SER A N 1
ATOM 684 C CA . SER A 1 93 ? -9.452 0.367 1.223 1.00 96.88 93 SER A CA 1
ATOM 685 C C . SER A 1 93 ? -8.396 -0.724 1.014 1.00 96.88 93 SER A C 1
ATOM 687 O O . SER A 1 93 ? -8.236 -1.617 1.848 1.00 96.88 93 SER A O 1
ATOM 689 N N . MET A 1 94 ? -7.589 -0.609 -0.048 1.00 97.56 94 MET A N 1
ATOM 690 C CA . MET A 1 94 ? -6.477 -1.525 -0.307 1.00 97.56 94 MET A CA 1
ATOM 691 C C . MET A 1 94 ? -5.455 -1.535 0.835 1.00 97.56 94 MET A C 1
ATOM 693 O O . MET A 1 94 ? -4.996 -2.601 1.239 1.00 97.56 94 MET A O 1
ATOM 697 N N . TYR A 1 95 ? -5.108 -0.367 1.374 1.00 98.19 95 TYR A N 1
ATOM 698 C CA . TYR A 1 95 ? -4.164 -0.264 2.479 1.00 98.19 95 TYR A CA 1
ATOM 699 C C . TYR A 1 95 ? -4.738 -0.849 3.775 1.00 98.19 95 TYR A C 1
ATOM 701 O O . TYR A 1 95 ? -4.046 -1.597 4.461 1.00 98.19 95 TYR A O 1
ATOM 709 N N . GLY A 1 96 ? -6.014 -0.588 4.080 1.00 98.06 96 GLY A N 1
ATOM 710 C CA . GLY A 1 96 ? -6.714 -1.210 5.209 1.00 98.06 96 GLY A CA 1
ATOM 711 C C . GLY A 1 96 ? -6.684 -2.741 5.143 1.00 98.06 96 GLY A C 1
ATOM 712 O O . GLY A 1 96 ? -6.364 -3.398 6.136 1.00 98.06 96 GLY A O 1
ATOM 713 N N . ASP A 1 97 ? -6.922 -3.306 3.958 1.00 97.75 97 ASP A N 1
ATOM 714 C CA . ASP A 1 97 ? -6.862 -4.749 3.709 1.00 97.75 97 ASP A CA 1
ATOM 715 C C . ASP A 1 97 ? -5.456 -5.326 3.961 1.00 97.75 97 ASP A C 1
ATOM 717 O O . ASP A 1 97 ? -5.310 -6.329 4.661 1.00 97.75 97 ASP A O 1
ATOM 721 N N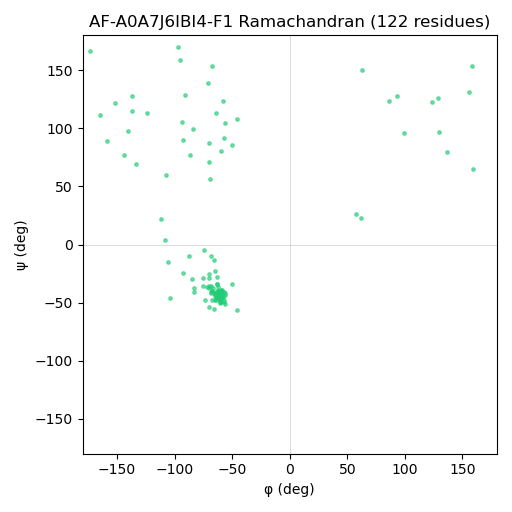 . LEU A 1 98 ? -4.400 -4.653 3.493 1.00 97.94 98 LEU A N 1
ATOM 722 C CA . LEU A 1 98 ? -3.009 -5.062 3.741 1.00 97.94 98 LEU A CA 1
ATOM 723 C C . LEU A 1 98 ? -2.648 -5.020 5.230 1.00 97.94 98 LEU A C 1
ATOM 725 O O . LEU A 1 98 ? -2.036 -5.961 5.741 1.00 97.94 98 LEU A O 1
ATOM 729 N N . ILE A 1 99 ? -3.075 -3.979 5.951 1.00 98.31 99 ILE A N 1
ATOM 730 C CA . ILE A 1 99 ? -2.867 -3.873 7.401 1.00 98.31 99 ILE A CA 1
ATOM 731 C C . ILE A 1 99 ? -3.561 -5.023 8.141 1.00 98.31 99 ILE A C 1
ATOM 733 O O . ILE A 1 99 ? -2.957 -5.675 9.000 1.00 98.31 99 ILE A O 1
ATOM 737 N N . TRP A 1 100 ? -4.802 -5.337 7.776 1.00 97.56 100 TRP A N 1
ATOM 738 C CA . TRP A 1 100 ? -5.531 -6.459 8.361 1.00 97.56 100 TRP A CA 1
ATOM 739 C C . TRP A 1 100 ? -4.882 -7.815 8.045 1.00 97.56 100 TRP A C 1
ATOM 741 O O . TRP A 1 100 ? -4.720 -8.676 8.921 1.00 97.56 100 TRP A O 1
ATOM 751 N N . GLN A 1 101 ? -4.497 -8.035 6.790 1.00 95.31 101 GLN A N 1
ATOM 752 C CA . GLN A 1 101 ? -3.966 -9.318 6.349 1.00 95.31 101 GLN A CA 1
ATOM 753 C C . GLN A 1 101 ? -2.542 -9.565 6.850 1.00 95.31 101 GLN A C 1
ATOM 755 O O . GLN A 1 101 ? -2.291 -10.642 7.399 1.00 95.31 101 GLN A O 1
ATOM 760 N N . GLY A 1 102 ? -1.649 -8.585 6.702 1.00 95.62 102 GLY A N 1
ATOM 761 C CA . GLY A 1 102 ? -0.226 -8.700 7.021 1.00 95.62 102 GLY A CA 1
ATOM 762 C C . GLY A 1 102 ? 0.101 -8.468 8.494 1.00 95.62 102 GLY A C 1
ATOM 763 O O . GLY A 1 102 ? 0.897 -9.209 9.066 1.00 95.62 102 GLY A O 1
ATOM 764 N N . HIS A 1 103 ? -0.544 -7.485 9.129 1.00 95.62 103 HIS A N 1
ATOM 765 C CA . HIS A 1 103 ? -0.187 -7.050 10.488 1.00 95.62 103 HIS A CA 1
ATOM 766 C C . HIS A 1 103 ? -1.185 -7.499 11.556 1.00 95.62 103 HIS A C 1
ATOM 768 O O . HIS A 1 103 ? -0.864 -7.461 12.742 1.00 95.62 103 HIS A O 1
ATOM 774 N N . LYS A 1 104 ? -2.387 -7.942 11.155 1.00 97.12 104 LYS A N 1
ATOM 775 C CA . LYS A 1 104 ? -3.489 -8.323 12.063 1.00 97.12 104 LYS A CA 1
ATOM 776 C C . LYS A 1 104 ? -3.912 -7.194 13.012 1.00 97.12 104 LYS A C 1
ATOM 778 O O . LYS A 1 104 ? -4.471 -7.450 14.077 1.00 97.12 104 LYS A O 1
ATOM 783 N N . ASP A 1 105 ? -3.691 -5.948 12.602 1.00 98.25 105 ASP A N 1
ATOM 784 C CA . ASP A 1 105 ? -4.092 -4.756 13.346 1.00 98.25 105 ASP A CA 1
ATOM 785 C C . ASP A 1 105 ? -5.480 -4.292 12.884 1.00 98.25 105 ASP A C 1
ATOM 787 O O . ASP A 1 105 ? -5.623 -3.517 11.937 1.00 98.25 105 ASP A O 1
ATOM 791 N N . ALA A 1 106 ? -6.516 -4.810 13.548 1.00 97.88 106 ALA A N 1
ATOM 792 C CA . ALA A 1 106 ? -7.910 -4.492 13.236 1.00 97.88 106 ALA A CA 1
ATOM 793 C C . ALA A 1 106 ? -8.219 -2.996 13.379 1.00 97.88 106 ALA A C 1
ATOM 795 O O . ALA A 1 106 ? -8.877 -2.423 12.521 1.00 97.88 106 ALA A O 1
ATOM 796 N N . SER A 1 107 ? -7.720 -2.372 14.450 1.00 98.31 107 SER A N 1
ATOM 797 C CA . SER A 1 107 ? -8.014 -0.974 14.791 1.00 98.31 107 SER A CA 1
ATOM 798 C C . SER A 1 107 ? -7.454 -0.022 13.736 1.00 98.31 107 SER A C 1
ATOM 800 O O . SER A 1 107 ? -8.127 0.895 13.250 1.00 98.31 107 SER A O 1
ATOM 802 N N . ARG A 1 108 ? -6.213 -0.277 13.311 1.00 97.94 108 ARG A N 1
ATOM 803 C CA . ARG A 1 108 ? -5.586 0.504 12.250 1.00 97.94 108 ARG A CA 1
ATOM 804 C C . ARG A 1 108 ? -6.248 0.254 10.894 1.00 97.94 108 ARG A C 1
ATOM 806 O O . ARG A 1 108 ? -6.450 1.214 10.157 1.00 97.94 108 ARG A O 1
ATOM 813 N N . ALA A 1 109 ? -6.608 -0.989 10.572 1.00 98.44 109 ALA A N 1
ATOM 814 C CA . ALA A 1 109 ? -7.318 -1.308 9.333 1.00 98.44 109 ALA A CA 1
ATOM 815 C C . ALA A 1 109 ? -8.694 -0.620 9.257 1.00 98.44 109 ALA A C 1
ATOM 817 O O . ALA A 1 109 ? -9.000 0.021 8.254 1.00 98.44 109 ALA A O 1
ATOM 818 N N . GLU A 1 110 ? -9.481 -0.677 10.337 1.00 98.19 110 GLU A N 1
ATOM 819 C CA . GLU A 1 110 ? -10.792 -0.021 10.455 1.00 98.19 110 GLU A CA 1
ATOM 820 C C . GLU A 1 110 ? -10.698 1.485 10.190 1.00 98.19 110 GLU A C 1
ATOM 822 O O . GLU A 1 110 ? -11.493 2.030 9.429 1.00 98.19 110 GLU A O 1
ATOM 827 N N . THR A 1 111 ? -9.658 2.143 10.709 1.00 98.25 111 THR A N 1
ATOM 828 C CA . THR A 1 111 ? -9.422 3.573 10.456 1.00 98.25 111 THR A CA 1
ATOM 829 C C . THR A 1 111 ? -9.309 3.890 8.959 1.00 98.25 111 THR A C 1
ATOM 831 O O . THR A 1 111 ? -9.849 4.900 8.505 1.00 98.25 111 THR A O 1
ATOM 834 N N . TYR A 1 112 ? -8.625 3.048 8.178 1.00 98.19 112 TYR A N 1
ATOM 835 C CA . TYR A 1 112 ? -8.481 3.258 6.734 1.00 98.19 112 TYR A CA 1
ATOM 836 C C . TYR A 1 112 ? -9.761 2.922 5.962 1.00 98.19 112 TYR A C 1
ATOM 838 O O . TYR A 1 112 ? -10.103 3.641 5.025 1.00 98.19 112 TYR A O 1
ATOM 846 N N . PHE A 1 113 ? -10.516 1.902 6.380 1.00 97.25 113 PHE A N 1
ATOM 847 C CA . PHE A 1 113 ? -11.824 1.610 5.786 1.00 97.25 113 PHE A CA 1
ATOM 848 C C . PHE A 1 113 ? -12.831 2.741 6.029 1.00 97.25 113 PHE A C 1
ATOM 850 O O . PHE A 1 113 ? -13.512 3.173 5.100 1.00 97.25 113 PHE A O 1
ATOM 857 N N . ASP A 1 114 ? -12.861 3.306 7.235 1.00 96.94 114 ASP A N 1
ATOM 858 C CA . ASP A 1 114 ? -13.681 4.476 7.553 1.00 96.94 114 ASP A CA 1
ATOM 859 C C . ASP A 1 114 ? -13.319 5.691 6.693 1.00 96.94 114 ASP A C 1
ATOM 861 O O . ASP A 1 114 ? -14.190 6.458 6.272 1.00 96.94 114 ASP A O 1
ATOM 865 N N . GLN A 1 115 ? -12.024 5.902 6.446 1.00 97.31 115 GLN A N 1
ATOM 866 C CA . GLN A 1 115 ? -11.555 6.953 5.546 1.00 97.31 115 GLN A CA 1
ATOM 867 C C . GLN A 1 115 ? -11.993 6.682 4.103 1.00 97.31 115 GLN A C 1
ATOM 869 O O . GLN A 1 115 ? -12.452 7.612 3.443 1.00 97.31 115 GLN A O 1
ATOM 874 N N . ALA A 1 116 ? -11.923 5.432 3.635 1.00 96.38 116 ALA A N 1
ATOM 875 C CA . ALA A 1 116 ? -12.354 5.052 2.291 1.00 96.38 116 ALA A CA 1
ATOM 876 C C . ALA A 1 116 ? -13.845 5.350 2.061 1.00 96.38 116 ALA A C 1
ATOM 878 O O . ALA A 1 116 ? -14.198 6.013 1.086 1.00 96.38 116 ALA A O 1
ATOM 879 N N . VAL A 1 117 ? -14.710 4.966 3.009 1.00 95.31 117 VAL A N 1
ATOM 880 C CA . VAL A 1 117 ? -16.158 5.247 2.952 1.00 95.31 117 VAL A CA 1
ATOM 881 C C . VAL A 1 117 ? -16.436 6.751 2.935 1.00 95.31 117 VAL A C 1
ATOM 883 O O . VAL A 1 117 ? -17.300 7.221 2.199 1.00 95.31 117 VAL A O 1
ATOM 886 N N . LYS A 1 118 ? -15.692 7.542 3.718 1.00 94.88 118 LYS A N 1
ATOM 887 C CA . LYS A 1 118 ? -15.829 9.010 3.718 1.00 94.88 118 LYS A CA 1
ATOM 888 C C . LYS A 1 118 ? -15.356 9.641 2.410 1.00 94.88 118 LYS A C 1
ATOM 890 O O . LYS A 1 118 ? -15.934 10.638 1.985 1.00 94.88 118 LYS A O 1
ATOM 895 N N . ALA A 1 119 ? -14.312 9.087 1.801 1.00 93.00 119 ALA A N 1
ATOM 896 C CA . ALA A 1 119 ? -13.747 9.574 0.551 1.00 93.00 119 ALA A CA 1
ATOM 897 C C . ALA A 1 119 ? -14.656 9.280 -0.651 1.00 93.00 119 ALA A C 1
ATOM 899 O O . ALA A 1 119 ? -14.770 10.112 -1.548 1.00 93.00 119 ALA A O 1
ATOM 900 N N . SER A 1 120 ? -15.321 8.121 -0.654 1.00 87.75 120 SER A N 1
ATOM 901 C CA . SER A 1 120 ? -16.193 7.669 -1.747 1.00 87.75 120 SER A CA 1
ATOM 902 C C . SER A 1 120 ? -17.530 7.126 -1.213 1.00 87.75 120 SER A C 1
ATOM 904 O O . SER A 1 120 ? -17.807 5.935 -1.315 1.00 87.75 120 SER A O 1
ATOM 906 N N . PRO A 1 121 ? -18.412 7.988 -0.665 1.00 79.56 121 PRO A N 1
ATOM 907 C CA . PRO A 1 121 ? -19.646 7.560 0.009 1.00 79.56 121 PRO A CA 1
ATOM 908 C C . PRO A 1 121 ? -20.700 6.939 -0.922 1.00 79.56 121 PRO A C 1
ATOM 910 O O . PRO A 1 121 ? -21.701 6.409 -0.447 1.00 79.56 121 PRO A O 1
ATOM 913 N N . ASN A 1 122 ? -20.497 7.030 -2.240 1.00 79.56 122 ASN A N 1
ATOM 914 C CA . ASN A 1 122 ? -21.409 6.517 -3.263 1.00 79.56 122 ASN A CA 1
ATOM 915 C C . ASN A 1 122 ? -20.865 5.273 -3.988 1.00 79.56 122 ASN A C 1
ATOM 917 O O . ASN A 1 122 ? -21.504 4.831 -4.938 1.00 79.56 122 ASN A O 1
ATOM 921 N N . ASP A 1 123 ? -19.704 4.755 -3.579 1.00 66.94 123 ASP A N 1
ATOM 922 C CA . ASP A 1 123 ? -18.995 3.644 -4.232 1.00 66.94 12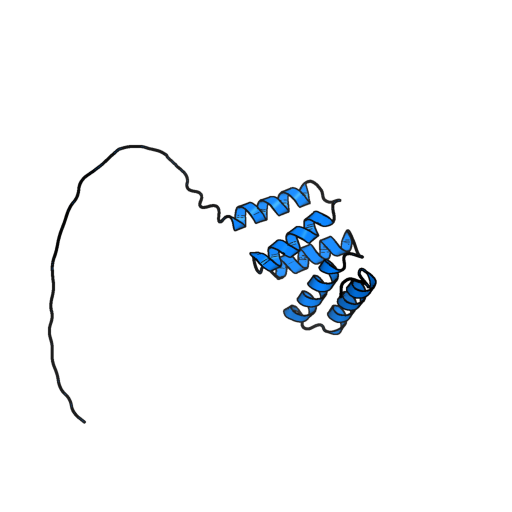3 ASP A CA 1
ATOM 923 C C . ASP A 1 123 ? -19.091 2.365 -3.377 1.00 66.94 123 ASP A C 1
ATOM 925 O O . ASP A 1 123 ? -18.106 1.864 -2.837 1.00 66.94 123 ASP A O 1
ATOM 929 N N . TRP A 1 124 ? -20.334 1.925 -3.153 1.00 58.72 124 TRP A N 1
ATOM 930 C CA . TRP A 1 124 ? -20.720 0.725 -2.397 1.00 58.72 124 TRP A CA 1
ATOM 931 C C . TRP A 1 124 ? -21.176 -0.390 -3.343 1.00 58.72 124 TRP A C 1
ATOM 933 O O . TRP A 1 124 ? -21.060 -1.570 -2.941 1.00 58.72 124 TRP A O 1
#

pLDDT: mean 80.83, std 19.96, range [43.38, 98.44]